Protein AF-A0A3C2B6Z2-F1 (afdb_monomer)

Nearest PDB structures (foldseek):
  6de6-assembly1_B  TM=9.144E-01  e=6.347E-04  Rhizobium sp. 4-9
  6de6-assembly1_A  TM=8.940E-01  e=1.241E-03  Rhizobium sp. 4-9
  6cmz-assembly1_B  TM=8.700E-01  e=1.188E-01  Burkholderia cenocepacia J2315
  3itj-assembly1_D-2  TM=7.560E-01  e=1.624E+00  Saccharomyces cerevisiae W303
  8rpp-assembly1_A  TM=5.536E-01  e=1.328E+00  Homo sapiens

Radius of gyration: 18.92 Å; Cα contacts (8 Å, |Δi|>4): 122; chains: 1; bounding box: 49×27×46 Å

Foldseek 3Di:
DAEELAPDPPPVCVVVVCRVVVVVVCVVVVNDYHYNWDFPDADPQQWTWTANVVVRDIDIDRDPDDDDPDQDAADCPVVVVCVVVVHPDDDDERNVPDDDDD

Sequence (102 aa):
EIVTPGMVVGQDLGITLDMENWWMRAHSKGIVQSTDLVPMGLTADGTLTLLHHPTGVNHTRQPDWVVLAVPPNPVEWLYRDLLAAGVNVTRVGDCVAPRRAH

Secondary structure (DSSP, 8-state):
-EE-SSSSTTGGGGGGT-HHHHHHHHHTTT--EE-SEEEEEE-TTS-EEEEETTTTEEEEE--S------PPPP--HHHHHHHHTT------GGGTS-----

Solvent-accessible surface area (backbone atoms only — not comparable to full-atom values): 6428 Å² total; per-residue (Å²): 114,50,73,26,62,39,90,50,84,60,66,76,31,54,84,73,72,40,39,68,62,48,47,53,59,37,47,78,69,69,51,46,76,44,51,34,26,37,82,74,48,70,47,97,89,40,45,33,36,27,33,31,69,93,78,70,47,75,46,79,44,75,58,98,72,87,83,86,91,64,89,72,78,55,71,45,66,68,61,54,53,39,50,74,71,69,46,95,76,86,84,66,61,43,48,67,60,60,68,82,92,126

pLDDT: mean 95.15, std 5.55, range [60.5, 98.69]

Mean 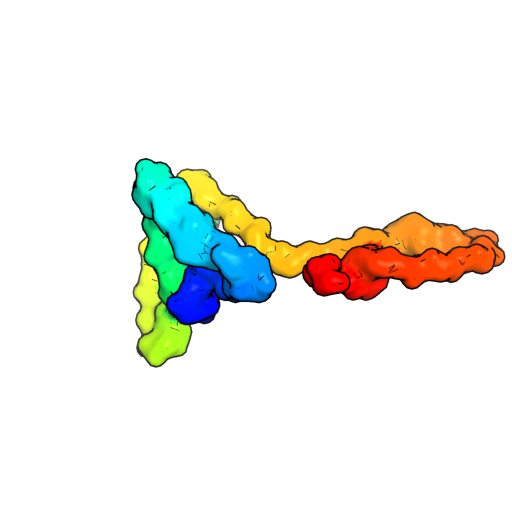predicted aligned error: 3.94 Å

Structure (mmCIF, N/CA/C/O backbone):
data_AF-A0A3C2B6Z2-F1
#
_entry.id   AF-A0A3C2B6Z2-F1
#
loop_
_atom_site.group_PDB
_atom_site.id
_atom_site.type_symbol
_atom_site.label_atom_id
_atom_site.label_alt_id
_atom_site.label_comp_id
_atom_site.label_asym_id
_atom_site.label_entity_id
_atom_site.label_seq_id
_atom_site.pdbx_PDB_ins_code
_atom_site.Cartn_x
_atom_site.Cartn_y
_atom_site.Cartn_z
_atom_site.occupancy
_atom_site.B_iso_or_equiv
_atom_site.auth_seq_id
_atom_site.auth_comp_id
_atom_site.auth_asym_id
_atom_site.auth_atom_id
_atom_site.pdbx_PDB_model_num
ATOM 1 N N . GLU A 1 1 ? -12.285 -3.719 5.879 1.00 96.56 1 GLU A N 1
ATOM 2 C CA . GLU A 1 1 ? -11.817 -2.343 6.149 1.00 96.56 1 GLU A CA 1
ATOM 3 C C . GLU A 1 1 ? -10.713 -2.022 5.153 1.00 96.56 1 GLU A C 1
ATOM 5 O O . GLU A 1 1 ? -9.945 -2.923 4.829 1.00 96.56 1 GLU A O 1
ATOM 10 N N . ILE A 1 2 ? -10.655 -0.797 4.638 1.00 97.38 2 ILE A N 1
ATOM 11 C CA . ILE A 1 2 ? -9.494 -0.284 3.907 1.00 97.38 2 ILE A CA 1
ATOM 12 C C . ILE A 1 2 ? -8.839 0.765 4.795 1.00 97.38 2 ILE A C 1
ATOM 14 O O . ILE A 1 2 ? -9.480 1.747 5.167 1.00 97.38 2 ILE A O 1
ATOM 18 N N . VAL A 1 3 ? -7.577 0.523 5.133 1.00 97.81 3 VAL A N 1
ATOM 19 C CA . VAL A 1 3 ? -6.763 1.398 5.976 1.00 97.81 3 VAL A CA 1
ATOM 20 C C . VAL A 1 3 ? -5.755 2.120 5.094 1.00 97.81 3 VAL A C 1
ATOM 22 O O . VAL A 1 3 ? -5.122 1.494 4.244 1.00 97.81 3 VAL A O 1
ATOM 25 N N . THR A 1 4 ? -5.606 3.426 5.284 1.00 97.12 4 THR A N 1
ATOM 26 C CA . THR A 1 4 ? -4.647 4.242 4.536 1.00 97.12 4 THR A CA 1
ATOM 27 C C . THR A 1 4 ? -4.018 5.301 5.438 1.00 97.12 4 THR A C 1
ATOM 29 O O . THR A 1 4 ? -4.719 5.858 6.284 1.00 97.12 4 THR A O 1
ATOM 32 N N . PRO A 1 5 ? -2.731 5.635 5.238 1.00 96.62 5 PRO A N 1
ATOM 33 C CA . PRO A 1 5 ? -2.125 6.810 5.855 1.00 96.62 5 PRO A CA 1
ATOM 34 C C . PRO A 1 5 ? -2.546 8.120 5.170 1.00 96.62 5 PRO A C 1
ATOM 36 O O . PRO A 1 5 ? -2.186 9.193 5.625 1.00 96.62 5 PRO A O 1
ATOM 39 N N . GLY A 1 6 ? -3.245 8.057 4.035 1.00 95.06 6 GLY A N 1
ATOM 40 C CA . GLY A 1 6 ? -3.807 9.244 3.398 1.00 95.06 6 GLY A CA 1
ATOM 41 C C . GLY A 1 6 ? -5.027 9.771 4.152 1.00 95.06 6 GLY A C 1
ATOM 42 O O . GLY A 1 6 ? -5.719 9.016 4.832 1.00 95.06 6 GLY A O 1
ATOM 43 N N . MET A 1 7 ? -5.345 11.046 3.930 1.00 94.38 7 MET A N 1
ATOM 44 C CA . MET A 1 7 ? -6.566 11.682 4.449 1.00 94.38 7 MET A CA 1
ATOM 45 C C . MET A 1 7 ? -7.852 11.108 3.840 1.00 94.38 7 MET A C 1
ATOM 47 O O . MET A 1 7 ? -8.945 11.346 4.341 1.00 94.38 7 MET A O 1
ATOM 51 N N . VAL A 1 8 ? -7.735 10.394 2.717 1.00 94.31 8 VAL A N 1
ATOM 52 C CA . VAL A 1 8 ? -8.847 9.755 2.015 1.00 94.31 8 VAL A CA 1
ATOM 53 C C . VAL A 1 8 ? -8.413 8.408 1.435 1.00 94.31 8 VAL A C 1
ATOM 55 O O . VAL A 1 8 ? -7.252 8.218 1.058 1.00 94.31 8 VAL A O 1
ATOM 58 N N . VAL A 1 9 ? -9.345 7.459 1.320 1.00 95.19 9 VAL A N 1
ATOM 59 C CA . VAL A 1 9 ? -9.097 6.194 0.612 1.00 95.19 9 VAL A CA 1
ATOM 60 C C . VAL A 1 9 ? -9.264 6.405 -0.887 1.00 95.19 9 VAL A C 1
ATOM 62 O O . VAL A 1 9 ? -10.289 6.910 -1.337 1.00 95.19 9 VAL A O 1
ATOM 65 N N . GLY A 1 10 ? -8.282 5.956 -1.671 1.00 91.50 10 GLY A N 1
ATOM 66 C CA . GLY A 1 10 ? -8.364 6.015 -3.129 1.00 91.50 10 GLY A CA 1
ATOM 67 C C . GLY A 1 10 ? -8.163 7.420 -3.700 1.00 91.50 10 GLY A C 1
ATOM 68 O O . GLY A 1 10 ? -8.742 7.719 -4.737 1.00 91.50 10 GLY A O 1
ATOM 69 N N . GLN A 1 11 ? -7.329 8.259 -3.066 1.00 89.25 11 GLN A N 1
ATOM 70 C CA . GLN A 1 11 ? -6.968 9.612 -3.540 1.00 89.25 11 GLN A CA 1
ATOM 71 C C . GLN A 1 11 ? -6.602 9.648 -5.037 1.00 89.25 11 GLN A C 1
ATOM 73 O O . GLN A 1 11 ? -6.858 10.617 -5.747 1.00 89.25 11 GLN A O 1
ATOM 78 N N . ASP A 1 12 ? -6.043 8.551 -5.533 1.00 87.94 12 ASP A N 1
ATOM 79 C CA . ASP A 1 12 ? -5.609 8.386 -6.915 1.00 87.94 12 ASP A CA 1
ATOM 80 C C . ASP A 1 12 ? -6.750 8.254 -7.919 1.00 87.94 12 ASP A C 1
ATOM 82 O O . ASP A 1 12 ? -6.537 8.441 -9.109 1.00 87.94 12 ASP A O 1
ATOM 86 N N . LEU A 1 13 ? -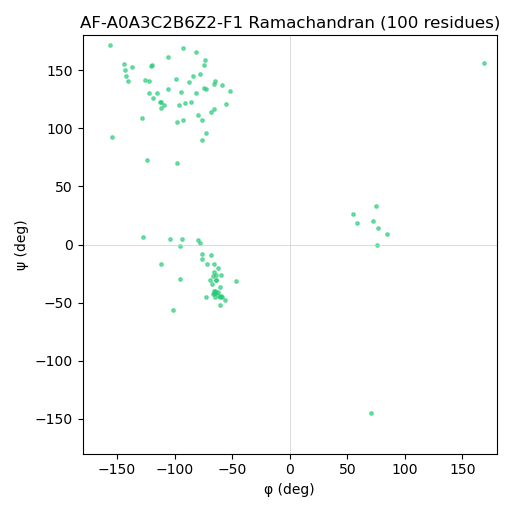7.965 7.965 -7.463 1.00 90.00 13 LEU A N 1
ATOM 87 C CA . LEU A 1 13 ? -9.160 7.963 -8.304 1.00 90.00 13 LEU A CA 1
ATOM 88 C C . LEU A 1 13 ? -9.655 9.384 -8.601 1.00 90.00 13 LEU A C 1
ATOM 90 O O . LEU A 1 13 ? -10.478 9.566 -9.503 1.00 90.00 13 LEU A O 1
ATOM 94 N N . GLY A 1 14 ? -9.130 10.390 -7.890 1.00 87.38 14 GLY A N 1
ATOM 95 C CA . GLY A 1 14 ? -9.446 11.798 -8.117 1.00 87.38 14 GLY A CA 1
ATOM 96 C C . GLY A 1 14 ? -9.078 12.267 -9.526 1.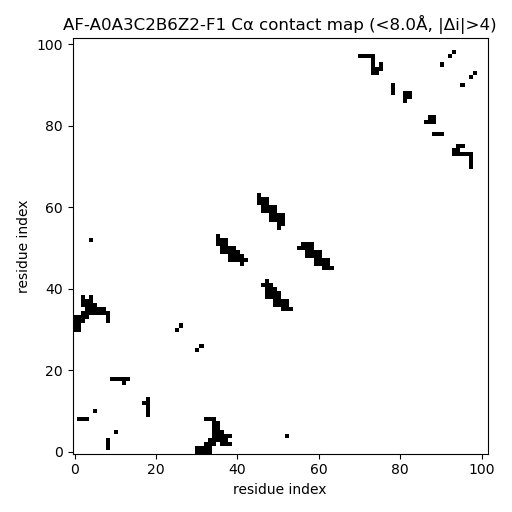00 87.38 14 GLY A C 1
ATOM 97 O O . GLY A 1 14 ? -9.845 13.003 -10.137 1.00 87.38 14 GLY A O 1
ATOM 98 N N . ILE A 1 15 ? -7.970 11.776 -10.101 1.00 89.06 15 ILE A N 1
ATOM 99 C CA . ILE A 1 15 ? -7.575 12.132 -11.480 1.00 89.06 15 ILE A CA 1
ATOM 100 C C . ILE A 1 15 ? -8.546 11.594 -12.540 1.00 89.06 15 ILE A C 1
ATOM 102 O O . ILE A 1 15 ? -8.670 12.176 -13.611 1.00 89.06 15 ILE A O 1
ATOM 106 N N . THR A 1 16 ? -9.242 10.497 -12.238 1.00 89.19 16 THR A N 1
ATOM 107 C CA . THR A 1 16 ? -10.241 9.878 -13.119 1.00 89.19 16 THR A CA 1
ATOM 108 C C . THR A 1 16 ? -11.672 10.318 -12.812 1.00 89.19 16 THR A C 1
ATOM 110 O O . THR A 1 16 ? -12.590 9.862 -13.485 1.00 89.19 16 THR A O 1
ATOM 113 N N . LEU A 1 17 ? -11.878 11.173 -11.800 1.00 89.62 17 LEU A N 1
ATOM 114 C CA . LEU A 1 17 ? -13.200 11.590 -11.306 1.00 89.62 17 LEU A CA 1
ATOM 115 C C . LEU A 1 17 ? -14.123 10.413 -10.904 1.00 89.62 17 LEU A C 1
ATOM 117 O O . LEU A 1 17 ? -15.345 10.535 -10.941 1.00 89.62 17 LEU A O 1
ATOM 121 N N . ASP A 1 18 ? -13.557 9.259 -10.525 1.00 92.94 18 ASP A N 1
ATOM 122 C CA . ASP A 1 18 ? -14.323 8.075 -10.081 1.00 92.94 18 ASP A CA 1
ATOM 123 C C . ASP A 1 18 ? -14.276 7.893 -8.556 1.00 92.94 18 ASP A C 1
ATOM 125 O O . ASP A 1 18 ? -14.803 6.913 -8.041 1.00 92.94 18 ASP A O 1
ATOM 129 N N . MET A 1 19 ? -13.664 8.813 -7.802 1.00 93.94 19 MET A N 1
ATOM 130 C CA . MET A 1 19 ? -13.468 8.649 -6.357 1.00 93.94 19 MET A CA 1
ATOM 131 C C . MET A 1 19 ? -14.800 8.522 -5.602 1.00 93.94 19 MET A C 1
ATOM 133 O O . MET A 1 19 ? -15.013 7.546 -4.884 1.00 93.94 19 MET A O 1
ATOM 137 N N . GLU A 1 20 ? -15.732 9.450 -5.815 1.00 94.31 20 GLU A N 1
ATOM 138 C CA . GLU A 1 20 ? -17.045 9.458 -5.166 1.00 94.31 20 GLU A CA 1
ATOM 139 C C . GLU A 1 20 ? -17.892 8.261 -5.611 1.00 94.31 20 GLU A C 1
ATOM 141 O O . GLU A 1 20 ? -18.533 7.594 -4.796 1.00 94.31 20 GLU A O 1
ATOM 146 N N . ASN A 1 21 ? -17.851 7.939 -6.905 1.00 95.81 21 ASN A N 1
ATOM 147 C CA . ASN A 1 21 ? -18.535 6.776 -7.463 1.00 95.81 21 ASN A CA 1
ATOM 148 C C . ASN A 1 21 ? -17.995 5.469 -6.869 1.00 95.81 21 ASN A C 1
ATOM 150 O O . ASN A 1 21 ? -18.768 4.567 -6.533 1.00 95.81 21 ASN A O 1
ATOM 154 N N . TRP A 1 22 ? -16.681 5.365 -6.687 1.00 95.50 22 TRP A N 1
ATOM 155 C CA . TRP A 1 22 ? -16.054 4.235 -6.021 1.00 95.50 22 TRP A CA 1
ATOM 156 C C . TRP A 1 22 ? -16.437 4.172 -4.538 1.00 95.50 22 TRP A C 1
ATOM 158 O O . TRP A 1 22 ? -16.810 3.092 -4.075 1.00 95.50 22 TRP A O 1
ATOM 168 N N . TRP A 1 23 ? -16.462 5.297 -3.810 1.00 96.19 23 TRP A N 1
ATOM 169 C CA . TRP A 1 23 ? -16.928 5.336 -2.416 1.00 96.19 23 TRP A CA 1
ATOM 170 C C . TRP A 1 23 ? -18.370 4.881 -2.266 1.00 96.19 23 TRP A C 1
ATOM 172 O O . TRP A 1 23 ? -18.642 4.069 -1.385 1.00 96.19 23 TRP A O 1
ATOM 182 N N . MET A 1 24 ? -19.279 5.321 -3.138 1.00 96.81 24 MET A N 1
ATOM 183 C CA . MET A 1 24 ? -20.669 4.857 -3.116 1.00 96.81 24 MET A CA 1
ATOM 184 C C . MET A 1 24 ? -20.754 3.336 -3.290 1.00 96.81 24 MET A C 1
ATOM 186 O O . MET A 1 24 ? -21.459 2.664 -2.536 1.00 96.81 24 MET A O 1
ATOM 190 N N . ARG A 1 25 ? -19.997 2.773 -4.244 1.00 97.50 25 ARG A N 1
ATOM 191 C CA . ARG A 1 25 ? -19.942 1.318 -4.478 1.00 97.50 25 ARG A CA 1
ATOM 192 C C . ARG A 1 25 ? -19.281 0.552 -3.328 1.00 97.50 25 ARG A C 1
ATOM 194 O O . ARG A 1 25 ? -19.656 -0.588 -3.069 1.00 97.50 25 ARG A O 1
ATOM 201 N N . ALA A 1 26 ? -18.283 1.130 -2.665 1.00 97.19 26 ALA A N 1
ATOM 202 C CA . ALA A 1 26 ? -17.611 0.516 -1.523 1.00 97.19 26 ALA A CA 1
ATOM 203 C C . ALA A 1 26 ? -18.510 0.538 -0.277 1.00 97.19 26 ALA A C 1
ATOM 205 O O . ALA A 1 26 ? -18.672 -0.480 0.398 1.00 97.19 26 ALA A O 1
ATOM 206 N N . HIS A 1 27 ? -19.152 1.676 -0.015 1.00 96.88 27 HIS A N 1
ATOM 207 C CA . HIS A 1 27 ? -20.065 1.860 1.104 1.00 96.88 27 HIS A CA 1
ATOM 208 C C . HIS A 1 27 ? -21.312 0.981 0.980 1.00 96.88 27 HIS A C 1
ATOM 210 O O . HIS A 1 27 ? -21.695 0.340 1.954 1.00 96.88 27 HIS A O 1
ATOM 216 N N . SER A 1 28 ? -21.899 0.857 -0.217 1.00 98.19 28 SER A N 1
ATOM 217 C CA . SER A 1 28 ? -23.044 -0.041 -0.442 1.00 98.19 28 SER A CA 1
ATOM 218 C C . SER A 1 28 ? -22.718 -1.519 -0.200 1.00 98.19 28 SER A C 1
ATOM 220 O O . SER A 1 28 ? -23.619 -2.315 0.055 1.00 98.19 28 SER A O 1
ATOM 222 N N . LYS A 1 29 ? -21.430 -1.885 -0.226 1.00 98.06 29 LYS A N 1
ATOM 223 C CA . LYS A 1 29 ? -20.913 -3.212 0.143 1.00 98.06 29 LYS A C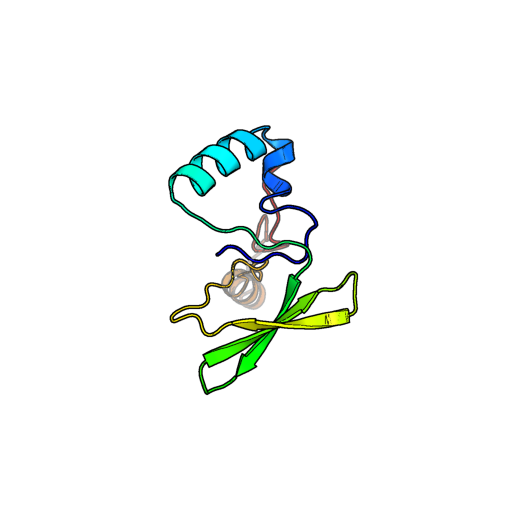A 1
ATOM 224 C C . LYS A 1 29 ? -20.472 -3.314 1.610 1.00 98.06 29 LYS A C 1
ATOM 226 O O . LYS A 1 29 ? -19.914 -4.335 1.997 1.00 98.06 29 LYS A O 1
ATOM 231 N N . GLY A 1 30 ? -20.676 -2.273 2.419 1.00 97.75 30 GLY A N 1
ATOM 232 C CA . GLY A 1 30 ? -20.284 -2.241 3.831 1.00 97.75 30 GLY A CA 1
ATOM 233 C C . GLY A 1 30 ? -18.774 -2.128 4.069 1.00 97.75 30 GLY A C 1
ATOM 234 O O . GLY A 1 30 ? -18.293 -2.473 5.148 1.00 97.75 30 GLY A O 1
ATOM 235 N N . ILE A 1 31 ? -17.994 -1.670 3.082 1.00 97.81 31 ILE A N 1
ATOM 236 C CA . ILE A 1 31 ? -16.542 -1.529 3.234 1.00 97.8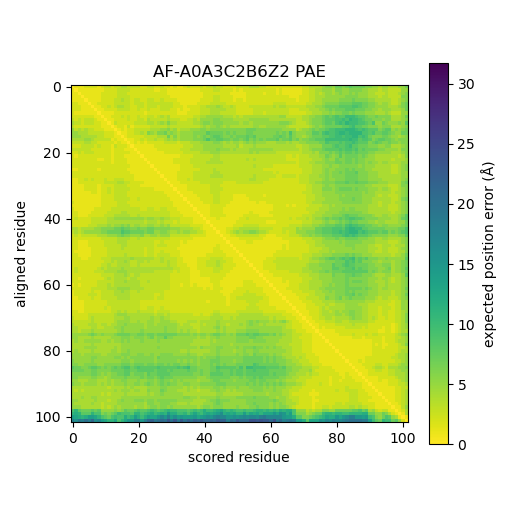1 31 ILE A CA 1
ATOM 237 C C . ILE A 1 31 ? -16.239 -0.289 4.082 1.00 97.81 31 ILE A C 1
ATOM 239 O O . ILE A 1 31 ? -16.354 0.844 3.618 1.00 97.81 31 ILE A O 1
ATOM 243 N N . VAL A 1 32 ? -15.814 -0.522 5.325 1.00 97.50 32 VAL A N 1
ATOM 244 C CA . VAL A 1 32 ? -15.315 0.522 6.233 1.00 97.50 32 VAL A CA 1
ATOM 245 C C . VAL A 1 32 ? -14.010 1.110 5.697 1.00 97.50 32 VAL A C 1
ATOM 247 O O . VAL A 1 32 ? -13.138 0.366 5.242 1.00 97.50 32 VAL A O 1
ATOM 250 N N . GLN A 1 33 ? -13.876 2.430 5.784 1.00 97.00 33 GLN A N 1
ATOM 251 C CA . GLN A 1 33 ? -12.676 3.179 5.426 1.00 97.00 33 GLN A CA 1
ATOM 252 C C . GLN A 1 33 ? -12.104 3.832 6.684 1.00 97.00 33 GLN A C 1
ATOM 254 O O . GLN A 1 33 ? -12.844 4.496 7.407 1.00 97.00 33 GLN A O 1
ATOM 259 N N . SER A 1 34 ? -10.807 3.657 6.916 1.00 97.56 34 SER A N 1
ATOM 260 C CA . SER A 1 34 ? -10.097 4.252 8.048 1.00 97.56 34 SER A CA 1
ATOM 261 C C . SER A 1 34 ? -8.863 4.984 7.530 1.00 97.56 34 SER A C 1
ATOM 263 O O . SER A 1 34 ? -7.916 4.365 7.038 1.00 97.56 34 SER A O 1
ATOM 265 N N . THR A 1 35 ? -8.919 6.308 7.581 1.00 97.50 35 THR A N 1
ATOM 266 C CA . THR A 1 35 ? -7.887 7.215 7.072 1.00 97.50 35 THR A CA 1
ATOM 267 C C . THR A 1 35 ? -6.901 7.580 8.167 1.00 97.50 35 THR A C 1
ATOM 269 O O . THR A 1 35 ? -7.113 7.267 9.339 1.00 97.50 35 THR A O 1
ATOM 272 N N . ASP A 1 36 ? -5.805 8.218 7.769 1.00 98.06 36 ASP A N 1
ATOM 273 C CA . ASP A 1 36 ? -4.788 8.757 8.669 1.00 98.06 36 ASP A CA 1
ATOM 274 C C . ASP A 1 36 ? -4.126 7.711 9.597 1.00 98.06 36 ASP A C 1
ATOM 276 O O . ASP A 1 36 ? -3.508 8.035 10.618 1.00 98.06 36 ASP A O 1
ATOM 280 N N . LEU A 1 37 ? -4.239 6.428 9.239 1.00 98.44 37 LEU A N 1
ATOM 281 C CA . LEU A 1 37 ? -3.719 5.291 9.991 1.00 98.44 37 LEU A CA 1
ATOM 282 C C . LEU A 1 37 ? -2.572 4.635 9.221 1.00 98.44 37 LEU A C 1
ATOM 284 O O . LEU A 1 37 ? -2.755 4.079 8.137 1.00 98.44 37 LEU A O 1
ATOM 288 N N . VAL A 1 38 ? -1.382 4.652 9.815 1.00 97.88 38 VAL A N 1
ATOM 289 C CA . VAL A 1 38 ? -0.185 3.990 9.285 1.00 97.88 38 VAL A CA 1
ATOM 290 C C . VAL A 1 38 ? -0.110 2.569 9.851 1.00 97.88 38 VAL A C 1
ATOM 292 O O . VAL A 1 38 ? -0.041 2.420 11.073 1.00 97.88 38 VAL A O 1
ATOM 295 N N . PRO A 1 39 ? -0.088 1.512 9.022 1.00 97.12 39 PRO A N 1
ATOM 296 C CA . PRO A 1 39 ? 0.194 0.164 9.502 1.00 97.12 39 PRO A CA 1
ATOM 297 C C . PRO A 1 39 ? 1.634 0.060 10.012 1.00 97.12 39 PRO A C 1
ATOM 299 O O . PRO A 1 39 ? 2.577 0.226 9.243 1.00 97.12 39 PRO A O 1
ATOM 302 N N . MET A 1 40 ? 1.801 -0.213 11.307 1.00 97.62 40 MET A N 1
ATOM 303 C CA . MET A 1 40 ? 3.116 -0.262 11.960 1.00 97.62 40 MET A CA 1
ATOM 304 C C . MET A 1 40 ? 3.689 -1.677 12.031 1.00 97.62 40 MET A C 1
ATOM 306 O O . MET A 1 40 ? 4.904 -1.855 12.024 1.00 97.62 40 MET A O 1
ATOM 310 N N . GLY A 1 41 ? 2.826 -2.690 12.101 1.00 96.81 41 GLY A N 1
ATOM 311 C CA . GLY A 1 41 ? 3.252 -4.084 12.138 1.00 96.81 41 GLY A CA 1
ATOM 312 C C . GLY A 1 41 ? 2.124 -5.039 12.500 1.00 96.81 41 GLY A C 1
ATOM 313 O O . GLY A 1 41 ? 1.146 -4.647 13.135 1.00 96.81 41 GLY A O 1
ATOM 314 N N . LEU A 1 42 ? 2.288 -6.294 12.088 1.00 97.62 42 LEU A N 1
ATOM 315 C CA . LEU A 1 42 ? 1.427 -7.419 12.433 1.00 97.62 42 LEU A CA 1
ATOM 316 C C . LEU A 1 42 ? 2.235 -8.379 13.306 1.00 97.62 42 LEU A C 1
ATOM 318 O O . LEU A 1 42 ? 3.310 -8.829 12.906 1.00 97.62 42 LEU A O 1
ATOM 322 N N . THR A 1 43 ? 1.741 -8.663 14.502 1.00 97.06 43 THR A N 1
ATOM 323 C CA . THR A 1 43 ? 2.368 -9.616 15.418 1.00 97.06 43 THR A CA 1
ATOM 324 C C . THR A 1 43 ? 1.990 -11.058 15.062 1.00 97.06 43 THR A C 1
ATOM 326 O O . THR A 1 43 ? 1.058 -11.306 14.296 1.00 97.06 43 THR A O 1
ATOM 329 N N . ALA A 1 44 ? 2.709 -12.035 15.624 1.00 95.25 44 ALA A N 1
ATOM 330 C CA . ALA A 1 44 ? 2.479 -13.456 15.345 1.00 95.25 44 ALA A CA 1
ATOM 331 C C . ALA A 1 44 ? 1.097 -13.963 15.810 1.00 95.25 44 ALA A C 1
ATOM 333 O O . ALA A 1 44 ? 0.569 -14.906 15.231 1.00 95.25 44 ALA A O 1
ATOM 334 N N . ASP A 1 45 ? 0.505 -13.330 16.824 1.00 95.00 45 ASP A N 1
ATOM 335 C CA . ASP A 1 45 ? -0.863 -13.573 17.304 1.00 95.00 45 ASP A CA 1
ATOM 336 C C . ASP A 1 45 ? -1.943 -12.886 16.445 1.00 95.00 45 ASP A C 1
ATOM 338 O O . ASP A 1 45 ? -3.122 -12.953 16.776 1.00 95.00 45 ASP A O 1
ATOM 342 N N . GLY A 1 46 ? -1.562 -12.230 15.343 1.00 96.19 46 GLY A N 1
ATOM 343 C CA . GLY A 1 46 ? -2.496 -11.585 14.418 1.00 96.19 46 GLY A CA 1
ATOM 344 C C . GLY A 1 46 ? -2.921 -10.172 14.826 1.00 96.19 46 GLY A C 1
ATOM 345 O O . GLY A 1 46 ? -3.809 -9.594 14.199 1.00 96.19 46 GLY A O 1
ATOM 346 N N . THR A 1 47 ? -2.288 -9.578 15.841 1.00 98.25 47 THR A N 1
ATOM 347 C CA . THR A 1 47 ? -2.581 -8.203 16.252 1.00 98.25 47 THR A CA 1
ATOM 348 C C . THR A 1 47 ? -1.881 -7.208 15.320 1.00 98.25 47 THR A C 1
ATOM 350 O O . THR A 1 47 ? -0.658 -7.064 15.305 1.00 98.25 47 THR A O 1
ATOM 353 N N . LEU A 1 48 ? -2.673 -6.489 14.525 1.00 98.44 48 LEU A N 1
ATOM 354 C CA . LEU A 1 48 ? -2.220 -5.392 13.674 1.00 98.44 48 LEU A CA 1
ATOM 355 C C . LEU A 1 48 ? -2.199 -4.093 14.484 1.00 98.44 48 LEU A C 1
ATOM 357 O O . LEU A 1 48 ? -3.238 -3.665 14.987 1.00 98.44 48 LEU A O 1
ATOM 361 N N . THR A 1 49 ? -1.040 -3.443 14.566 1.00 98.50 49 THR A N 1
ATOM 362 C CA . THR A 1 49 ? -0.897 -2.104 15.154 1.00 98.50 49 THR A CA 1
ATOM 363 C C . THR A 1 49 ? -0.968 -1.035 14.070 1.00 98.50 49 THR A C 1
ATOM 365 O O . THR A 1 4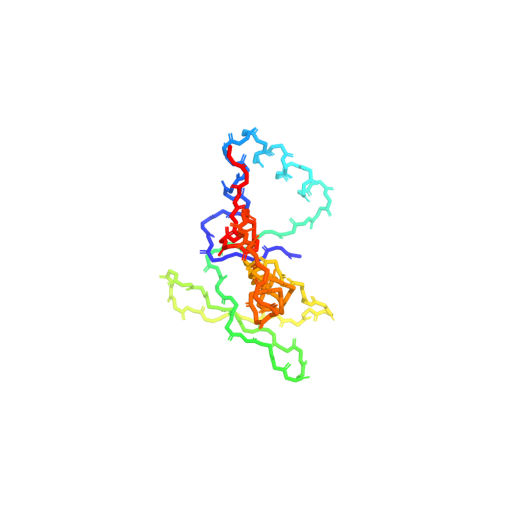9 ? -0.267 -1.113 13.060 1.00 98.50 49 THR A O 1
ATOM 368 N N . LEU A 1 50 ? -1.795 -0.021 14.303 1.00 98.62 50 LEU A N 1
ATOM 369 C CA . LEU A 1 50 ? -1.997 1.131 13.434 1.00 98.62 50 LEU A CA 1
ATOM 370 C C . LEU A 1 50 ? -1.682 2.413 14.210 1.00 98.62 50 LEU A C 1
ATOM 372 O O . LEU A 1 50 ? -2.211 2.607 15.301 1.00 98.62 50 LEU A O 1
ATOM 376 N N . LEU A 1 51 ? -0.873 3.303 13.647 1.00 98.69 51 LEU A N 1
ATOM 377 C CA . LEU A 1 51 ? -0.590 4.618 14.219 1.00 98.69 51 LEU A CA 1
ATOM 378 C C . LEU A 1 51 ? -1.495 5.668 13.576 1.00 98.69 51 LEU A C 1
ATOM 380 O O . LEU A 1 51 ? -1.401 5.895 12.372 1.00 98.69 51 LEU A O 1
ATOM 384 N N . HIS A 1 52 ? -2.312 6.357 14.370 1.00 98.38 52 HIS A N 1
ATOM 385 C CA . HIS A 1 52 ? -3.023 7.553 13.926 1.00 98.38 52 HIS A CA 1
ATOM 386 C C . HIS A 1 52 ? -2.051 8.732 13.881 1.00 98.38 52 HIS A C 1
ATOM 388 O O . HIS A 1 52 ? -1.855 9.435 14.878 1.00 98.38 52 HIS A O 1
ATOM 394 N N . HIS A 1 53 ? -1.409 8.927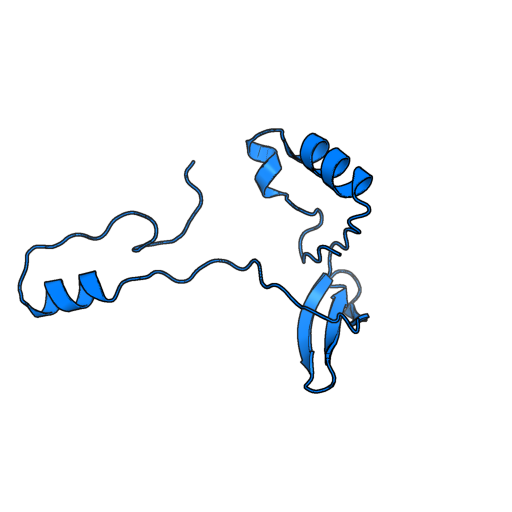 12.727 1.00 96.81 53 HIS A N 1
ATOM 395 C CA . HIS A 1 53 ? -0.279 9.847 12.575 1.00 96.81 53 HIS A CA 1
ATOM 396 C C . HIS A 1 53 ? -0.578 11.319 12.912 1.00 96.81 53 HIS A C 1
ATOM 398 O O . HIS A 1 53 ? 0.358 11.996 13.336 1.00 96.81 53 HIS A O 1
ATOM 404 N N . PRO A 1 54 ? -1.821 11.845 12.816 1.00 97.56 54 PRO A N 1
ATOM 405 C CA . PRO A 1 54 ? -2.103 13.204 13.274 1.00 97.56 54 PRO A CA 1
ATOM 406 C C . PRO A 1 54 ? -2.022 13.357 14.798 1.00 97.56 54 PRO A C 1
ATOM 408 O O . PRO A 1 54 ? -1.699 14.432 15.290 1.00 97.56 54 PRO A O 1
ATOM 411 N N . THR A 1 55 ? -2.327 12.296 15.555 1.00 97.88 55 THR A N 1
ATOM 412 C CA . THR A 1 55 ? -2.427 12.355 17.032 1.00 97.88 55 THR A CA 1
ATOM 413 C C . THR A 1 55 ? -1.336 11.581 17.765 1.00 97.88 55 THR A C 1
ATOM 415 O O . THR A 1 55 ? -1.167 11.757 18.966 1.00 97.88 55 THR A O 1
ATOM 418 N N . GLY A 1 56 ? -0.630 10.683 17.076 1.00 97.94 56 GLY A N 1
ATOM 419 C CA . GLY A 1 56 ? 0.325 9.756 17.683 1.00 97.94 56 GLY A CA 1
ATOM 420 C C . GLY A 1 56 ? -0.309 8.569 18.422 1.00 97.94 56 GLY A C 1
ATOM 421 O O . GLY A 1 56 ? 0.417 7.740 18.965 1.00 97.94 56 GLY A O 1
ATOM 422 N N . VAL A 1 57 ? -1.642 8.463 18.463 1.00 98.50 57 VAL A N 1
ATOM 423 C CA . VAL A 1 57 ? -2.345 7.379 19.164 1.00 98.50 57 VAL A CA 1
ATOM 424 C C . VAL A 1 57 ? -2.247 6.076 18.375 1.00 98.50 57 VAL A C 1
ATOM 426 O O . VAL A 1 57 ? -2.479 6.049 17.168 1.00 98.50 57 VAL A O 1
ATOM 429 N N . ASN A 1 58 ? -1.948 4.978 19.070 1.00 98.31 58 ASN A N 1
ATOM 430 C CA . ASN A 1 58 ? -1.994 3.642 18.489 1.00 98.31 58 ASN A CA 1
ATOM 431 C C . ASN A 1 58 ? -3.392 3.031 18.615 1.00 98.31 58 ASN A C 1
ATOM 433 O O . ASN A 1 58 ? -4.037 3.104 19.660 1.00 98.31 58 ASN A O 1
ATOM 437 N N . HIS A 1 59 ? -3.810 2.352 17.557 1.00 98.25 59 HIS A N 1
ATOM 438 C CA . HIS A 1 59 ? -4.994 1.512 17.494 1.00 98.25 59 HIS A CA 1
ATOM 439 C C . HIS A 1 59 ? -4.585 0.084 17.149 1.00 98.25 59 HIS A C 1
ATOM 441 O O . HIS A 1 59 ? -3.575 -0.143 16.484 1.00 98.25 59 HIS A O 1
ATOM 447 N N . THR A 1 60 ? -5.401 -0.884 17.553 1.00 98.12 60 THR A N 1
ATOM 448 C CA . THR A 1 60 ? -5.194 -2.289 17.204 1.00 98.12 60 THR A CA 1
ATOM 449 C C . THR A 1 60 ? -6.377 -2.856 16.425 1.00 98.12 60 THR A C 1
ATOM 451 O O . THR A 1 60 ? -7.509 -2.364 16.512 1.00 98.12 60 THR A O 1
ATOM 454 N N . ARG A 1 61 ? -6.099 -3.881 15.618 1.00 97.81 61 ARG A N 1
ATOM 455 C CA . ARG A 1 61 ? -7.078 -4.738 14.935 1.00 97.81 61 ARG A CA 1
ATOM 456 C C . ARG A 1 61 ? -6.623 -6.191 15.042 1.00 97.81 61 ARG A C 1
ATOM 458 O O . ARG A 1 61 ? -5.425 -6.444 15.099 1.00 97.81 61 ARG A O 1
ATOM 465 N N . GLN A 1 62 ? -7.565 -7.127 15.000 1.00 97.69 62 GLN A N 1
ATOM 466 C CA . GLN A 1 62 ? -7.291 -8.559 14.835 1.00 97.69 62 GLN A CA 1
ATOM 467 C C . GLN A 1 62 ? -8.054 -9.079 13.612 1.00 97.69 62 GLN A C 1
ATOM 469 O O . GLN A 1 62 ? -9.112 -9.688 13.760 1.00 97.69 62 GLN A O 1
ATOM 474 N N . PRO A 1 63 ? -7.610 -8.731 12.393 1.00 96.88 63 PRO A N 1
ATOM 475 C CA . PRO A 1 63 ? -8.254 -9.214 11.182 1.00 96.88 63 PRO A CA 1
ATOM 476 C C . PRO A 1 63 ? -7.843 -10.665 10.895 1.00 96.88 63 PRO A C 1
ATOM 478 O O . PRO A 1 63 ? -6.688 -11.031 11.099 1.00 96.88 63 PRO A O 1
ATOM 481 N N . ASP A 1 64 ? -8.746 -11.460 10.320 1.00 97.06 64 ASP A N 1
ATOM 482 C CA . ASP A 1 64 ? -8.407 -12.808 9.835 1.00 97.06 64 ASP A CA 1
ATOM 483 C C . ASP A 1 64 ? -7.382 -12.768 8.689 1.00 97.06 64 ASP A C 1
ATOM 485 O O . ASP A 1 64 ? -6.573 -13.678 8.521 1.00 97.06 64 ASP A O 1
ATOM 489 N N . TRP A 1 65 ? -7.418 -11.695 7.889 1.00 96.19 65 TRP A N 1
ATOM 490 C CA . TRP A 1 65 ? -6.557 -11.503 6.727 1.00 96.19 65 TRP A CA 1
ATOM 491 C C . TRP A 1 65 ? -6.097 -10.053 6.607 1.00 96.19 65 TRP A C 1
ATOM 493 O O . TRP A 1 65 ? -6.881 -9.117 6.772 1.00 96.19 65 TRP A O 1
ATOM 503 N N . VAL A 1 66 ? -4.834 -9.873 6.220 1.00 96.62 66 VAL A N 1
ATOM 504 C CA . VAL A 1 66 ? -4.265 -8.576 5.843 1.00 96.62 66 VAL A CA 1
ATOM 505 C C . VAL A 1 66 ? -3.803 -8.652 4.394 1.00 96.62 66 VAL A C 1
ATOM 507 O O . VAL A 1 66 ? -3.021 -9.526 4.029 1.00 96.62 66 VAL A O 1
ATOM 510 N N . VAL A 1 67 ? -4.275 -7.718 3.569 1.00 97.19 67 VAL A N 1
ATOM 511 C CA . VAL A 1 67 ? -3.863 -7.587 2.167 1.00 97.19 67 VAL A CA 1
ATOM 512 C C . VAL A 1 67 ? -3.060 -6.301 2.015 1.00 97.19 67 VAL A C 1
ATOM 514 O O . VAL A 1 67 ? -3.556 -5.219 2.326 1.00 97.19 67 VAL A O 1
ATOM 517 N N . LEU A 1 68 ? -1.821 -6.413 1.533 1.00 95.88 68 LEU A N 1
ATOM 518 C CA . LEU A 1 68 ? -0.939 -5.269 1.309 1.00 95.88 68 LEU A CA 1
ATOM 519 C C . LEU A 1 68 ? -1.081 -4.762 -0.129 1.00 95.88 68 LEU A C 1
ATOM 521 O O . LEU A 1 68 ? -0.589 -5.381 -1.068 1.00 95.88 68 LEU A O 1
ATOM 525 N N . ALA A 1 69 ? -1.728 -3.610 -0.287 1.00 94.06 69 ALA A N 1
ATOM 526 C CA . ALA A 1 69 ? -1.787 -2.869 -1.545 1.00 94.06 69 ALA A CA 1
ATOM 527 C C . ALA A 1 69 ? -0.727 -1.752 -1.540 1.00 94.06 69 ALA A C 1
ATOM 529 O O . ALA A 1 69 ? -1.046 -0.573 -1.404 1.00 94.06 69 ALA A O 1
ATOM 530 N N . VAL A 1 70 ? 0.548 -2.143 -1.610 1.00 91.25 70 VAL A N 1
ATOM 531 C CA . VAL A 1 70 ? 1.711 -1.237 -1.551 1.00 91.25 70 VAL A CA 1
ATOM 532 C C . VAL A 1 70 ? 2.357 -1.067 -2.931 1.00 91.25 70 VAL A C 1
ATOM 534 O O . VAL A 1 70 ? 2.124 -1.905 -3.808 1.00 91.25 70 VAL A O 1
ATOM 537 N N . PRO A 1 71 ? 3.166 -0.011 -3.156 1.00 90.38 71 PRO A N 1
ATOM 538 C CA . PRO A 1 71 ? 3.891 0.155 -4.411 1.00 90.38 71 PRO A CA 1
ATOM 539 C C . PRO A 1 71 ? 4.693 -1.107 -4.779 1.00 90.38 71 PRO A C 1
ATOM 541 O O . PRO A 1 71 ? 5.384 -1.658 -3.916 1.00 90.38 71 PRO A O 1
ATOM 544 N N . PRO A 1 72 ? 4.604 -1.589 -6.031 1.00 93.00 72 PRO A N 1
ATOM 545 C CA . PRO A 1 72 ? 5.309 -2.792 -6.448 1.00 93.00 72 PRO A CA 1
ATOM 546 C C . PRO A 1 72 ? 6.807 -2.521 -6.622 1.00 93.00 72 PRO A C 1
ATOM 548 O O . PRO A 1 72 ? 7.227 -1.406 -6.934 1.00 93.00 72 PRO A O 1
ATOM 551 N N . ASN A 1 73 ? 7.614 -3.573 -6.482 1.00 94.75 73 ASN A N 1
ATOM 552 C CA . ASN A 1 73 ? 9.028 -3.531 -6.843 1.00 94.75 73 ASN A CA 1
ATOM 553 C C . ASN A 1 73 ? 9.206 -3.803 -8.350 1.00 94.75 73 ASN A C 1
ATOM 555 O O . ASN A 1 73 ? 8.478 -4.636 -8.899 1.00 94.75 73 ASN A O 1
ATOM 559 N N . PRO A 1 74 ? 10.182 -3.164 -9.022 1.00 95.94 74 PRO A N 1
ATOM 560 C CA . PRO A 1 74 ? 10.506 -3.480 -10.409 1.00 95.94 74 PRO A CA 1
ATOM 561 C C . PRO A 1 74 ? 10.901 -4.955 -10.579 1.00 95.94 74 PRO A C 1
ATOM 563 O O . PRO A 1 74 ? 11.693 -5.494 -9.805 1.00 95.94 74 PRO A O 1
ATOM 566 N N . VAL A 1 75 ? 10.400 -5.601 -11.635 1.00 96.31 75 VAL A N 1
ATOM 567 C CA . VAL A 1 75 ? 10.819 -6.955 -12.032 1.00 96.31 75 VAL A CA 1
ATOM 568 C C . VAL A 1 75 ? 11.855 -6.841 -13.145 1.00 96.31 75 VAL A C 1
ATOM 570 O O . VAL A 1 75 ? 11.521 -6.523 -14.282 1.00 96.31 75 VAL A O 1
ATOM 573 N N . GLU A 1 76 ? 13.123 -7.084 -12.816 1.00 96.50 76 GLU A N 1
ATOM 574 C CA . GLU A 1 76 ? 14.255 -6.753 -13.698 1.00 96.50 76 GLU A CA 1
ATOM 575 C C . GLU A 1 76 ? 15.224 -7.915 -13.976 1.00 96.50 76 GLU A C 1
ATOM 577 O O . GLU A 1 76 ? 16.256 -7.705 -14.612 1.00 96.50 76 GLU A O 1
ATOM 582 N N . TRP A 1 77 ? 14.911 -9.137 -13.526 1.00 97.44 77 TRP A N 1
ATOM 583 C CA . TRP A 1 77 ? 15.812 -10.293 -13.661 1.00 97.44 77 TRP A CA 1
ATOM 584 C C . TRP A 1 77 ? 16.214 -10.544 -15.123 1.00 97.44 77 TRP A C 1
ATOM 586 O O . TRP A 1 77 ? 17.399 -10.600 -15.427 1.00 97.44 77 TRP A O 1
ATOM 596 N N . LEU A 1 78 ? 15.250 -10.546 -16.050 1.00 97.50 78 LEU A N 1
ATOM 597 C CA . LEU A 1 78 ? 15.514 -10.825 -17.465 1.00 97.50 78 LEU A CA 1
ATOM 598 C C . LEU A 1 78 ? 16.402 -9.758 -18.112 1.00 97.50 78 LEU A C 1
ATOM 600 O O . LEU A 1 78 ? 17.283 -10.074 -18.905 1.00 97.50 78 LEU A O 1
ATOM 604 N N . TYR A 1 79 ? 16.181 -8.487 -17.767 1.00 97.44 79 TYR A N 1
ATOM 605 C CA . TYR A 1 79 ? 17.023 -7.391 -18.246 1.00 97.44 79 TYR A CA 1
ATOM 606 C C . TYR A 1 79 ? 18.475 -7.586 -17.799 1.00 97.44 79 TYR A C 1
ATOM 608 O O . TYR A 1 79 ? 19.390 -7.438 -18.608 1.00 97.44 79 TYR A O 1
ATOM 616 N N . ARG A 1 80 ? 18.684 -7.950 -16.527 1.00 97.31 80 ARG A N 1
ATOM 617 C CA . ARG A 1 80 ? 20.020 -8.189 -15.969 1.00 97.31 80 ARG A CA 1
ATOM 618 C C . ARG A 1 80 ? 20.706 -9.381 -16.640 1.00 97.31 80 ARG A C 1
ATOM 620 O O . ARG A 1 80 ? 21.878 -9.266 -16.988 1.00 97.31 80 ARG A O 1
ATOM 627 N N . ASP A 1 81 ? 19.975 -10.466 -16.883 1.00 98.38 81 ASP A N 1
ATOM 628 C CA . ASP A 1 81 ? 20.506 -11.662 -17.545 1.00 98.38 81 ASP A CA 1
ATOM 629 C C . ASP A 1 81 ? 20.914 -11.378 -19.000 1.00 98.38 81 ASP A C 1
ATOM 631 O O . ASP A 1 81 ? 22.009 -11.741 -19.430 1.00 98.38 81 ASP A O 1
ATOM 635 N N . LEU A 1 82 ? 20.071 -10.668 -19.758 1.00 98.19 82 LEU A N 1
ATOM 636 C CA . LEU A 1 82 ? 20.362 -10.290 -21.145 1.00 98.19 82 LEU A CA 1
ATOM 637 C C . LEU A 1 82 ? 21.544 -9.319 -21.244 1.00 98.19 82 LEU A C 1
ATOM 639 O O . LEU A 1 82 ? 22.391 -9.468 -22.128 1.00 98.19 82 LEU A O 1
ATOM 643 N N . LEU A 1 83 ? 21.632 -8.359 -20.319 1.00 97.56 83 LEU A N 1
ATOM 644 C CA . LEU A 1 83 ? 22.763 -7.440 -20.233 1.00 97.56 83 LEU A CA 1
ATOM 645 C C . LEU A 1 83 ? 24.071 -8.199 -19.960 1.00 97.56 83 LEU A C 1
ATOM 647 O O . LEU A 1 83 ? 25.077 -7.944 -20.620 1.00 97.56 83 LEU A O 1
ATOM 651 N N . ALA A 1 84 ? 24.051 -9.160 -19.031 1.00 98.06 84 ALA A N 1
ATOM 652 C CA . ALA A 1 84 ? 25.203 -10.004 -18.716 1.00 98.06 84 ALA A CA 1
ATOM 653 C C . ALA A 1 84 ? 25.626 -10.901 -19.894 1.00 98.06 84 ALA A C 1
ATOM 655 O O . ALA A 1 84 ? 26.813 -11.172 -20.064 1.00 98.06 84 ALA A O 1
ATOM 656 N N . ALA A 1 85 ? 24.679 -11.312 -20.743 1.00 98.31 85 ALA A N 1
ATOM 657 C CA . ALA A 1 85 ? 24.940 -12.060 -21.973 1.00 98.31 85 ALA A CA 1
ATOM 658 C C . ALA A 1 85 ? 25.453 -11.190 -23.144 1.00 98.31 85 ALA A C 1
ATOM 660 O O . ALA A 1 85 ? 25.678 -11.706 -24.238 1.00 98.31 85 ALA A O 1
ATOM 661 N N . GLY A 1 86 ? 25.633 -9.878 -22.944 1.00 98.19 86 GLY A N 1
ATOM 662 C CA . GLY A 1 86 ? 26.113 -8.952 -23.975 1.00 98.19 86 GLY A CA 1
ATOM 663 C C . GLY A 1 86 ? 25.059 -8.565 -25.015 1.00 98.19 86 GLY A C 1
ATOM 664 O O . GLY A 1 86 ? 25.402 -8.016 -26.063 1.00 98.19 86 GLY A O 1
ATOM 665 N N . VAL A 1 87 ? 23.777 -8.838 -24.752 1.00 98.19 87 VAL A N 1
ATOM 666 C CA . VAL A 1 87 ? 22.679 -8.433 -25.634 1.00 98.19 87 VAL A CA 1
ATOM 667 C C . VAL A 1 87 ? 22.468 -6.926 -25.513 1.00 98.19 87 VAL A C 1
ATOM 669 O O . VAL A 1 87 ? 22.380 -6.385 -24.411 1.00 98.19 87 VAL A O 1
ATOM 672 N N . ASN A 1 88 ? 22.326 -6.237 -26.647 1.00 97.81 88 ASN A N 1
ATOM 673 C CA . ASN A 1 88 ? 21.909 -4.838 -26.645 1.00 97.81 88 ASN A CA 1
ATOM 674 C C . ASN A 1 88 ? 20.414 -4.747 -26.293 1.00 97.81 88 ASN A C 1
ATOM 676 O O . ASN A 1 88 ? 19.551 -4.934 -27.151 1.00 97.81 88 ASN A O 1
ATOM 680 N N . VAL A 1 89 ? 20.119 -4.509 -25.016 1.00 97.44 89 VAL A N 1
ATOM 681 C CA . VAL A 1 89 ? 18.768 -4.508 -24.447 1.00 97.44 89 VAL A CA 1
ATOM 682 C C . VAL A 1 89 ? 18.491 -3.194 -23.715 1.00 97.44 89 VAL A C 1
ATOM 684 O O . VAL A 1 89 ? 19.353 -2.645 -23.035 1.00 97.44 89 VAL A O 1
ATOM 687 N N . THR A 1 90 ? 17.264 -2.686 -23.836 1.00 97.38 90 THR A N 1
ATOM 688 C CA . THR A 1 90 ? 16.780 -1.504 -23.105 1.00 97.38 90 THR A CA 1
ATOM 689 C C . THR A 1 90 ? 15.549 -1.879 -22.287 1.00 97.38 90 THR A C 1
ATOM 691 O O . THR A 1 90 ? 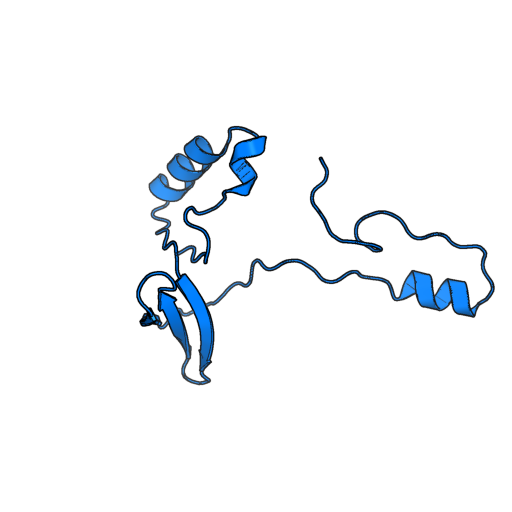14.698 -2.633 -22.755 1.00 97.38 90 THR A O 1
ATOM 694 N N . ARG A 1 91 ? 15.444 -1.342 -21.068 1.00 96.25 91 ARG A N 1
ATOM 695 C CA . ARG A 1 91 ? 14.278 -1.507 -20.188 1.00 96.25 91 ARG A CA 1
ATOM 696 C C . ARG A 1 91 ? 13.350 -0.294 -20.263 1.00 96.25 91 ARG A C 1
ATOM 698 O O . ARG A 1 91 ? 13.825 0.836 -20.342 1.00 96.25 91 ARG A O 1
ATOM 705 N N . VAL A 1 92 ? 12.038 -0.531 -20.214 1.00 95.25 92 VAL A N 1
ATOM 706 C CA . VAL A 1 92 ? 10.990 0.504 -20.267 1.00 95.25 92 VAL A CA 1
ATOM 707 C C . VAL A 1 92 ? 9.807 0.145 -19.363 1.00 95.25 92 VAL A C 1
ATOM 709 O O . VAL A 1 92 ? 9.566 -1.026 -19.075 1.00 95.25 92 VAL A O 1
ATOM 712 N N . GLY A 1 93 ? 9.050 1.151 -18.923 1.00 94.62 93 GLY A N 1
ATOM 713 C CA . GLY A 1 93 ? 7.858 0.950 -18.092 1.00 94.62 93 GLY A CA 1
ATOM 714 C C . GLY A 1 93 ? 8.179 0.493 -16.666 1.00 94.62 93 GLY A C 1
ATOM 715 O O . GLY A 1 93 ? 9.185 0.904 -16.083 1.00 94.62 93 GLY A O 1
ATOM 716 N N . ASP A 1 94 ? 7.327 -0.364 -16.103 1.00 95.06 94 ASP A N 1
ATOM 717 C CA . ASP A 1 94 ? 7.384 -0.740 -14.684 1.00 95.06 94 ASP A CA 1
ATOM 718 C C . ASP A 1 94 ? 8.641 -1.530 -14.300 1.00 95.06 94 ASP A C 1
ATOM 720 O O . ASP A 1 94 ? 9.082 -1.478 -13.158 1.00 95.06 94 ASP A O 1
ATOM 724 N N . CYS A 1 95 ? 9.298 -2.204 -15.246 1.00 94.94 95 CYS A N 1
ATOM 725 C CA . CYS A 1 95 ? 10.598 -2.828 -14.974 1.00 94.94 95 CYS A CA 1
ATOM 726 C C . CYS A 1 95 ? 11.730 -1.802 -14.734 1.00 94.94 95 CYS A C 1
ATOM 728 O O . CYS A 1 95 ? 12.829 -2.178 -14.325 1.00 94.94 95 CYS A O 1
ATOM 730 N N . VAL A 1 96 ? 11.472 -0.510 -14.977 1.00 95.06 96 VAL A N 1
ATOM 731 C CA . VAL A 1 96 ? 12.376 0.611 -14.676 1.00 95.06 96 VAL A CA 1
ATOM 732 C C . VAL A 1 96 ? 11.939 1.329 -13.409 1.00 95.06 96 VAL A C 1
ATOM 734 O O . VAL A 1 96 ? 12.728 1.494 -12.483 1.00 95.06 96 VAL A O 1
ATOM 737 N N . ALA A 1 97 ? 10.693 1.790 -13.403 1.00 94.00 97 ALA A N 1
ATOM 738 C CA . ALA A 1 97 ? 10.125 2.600 -12.340 1.00 94.00 97 ALA A CA 1
ATOM 739 C C . ALA A 1 97 ? 8.605 2.396 -12.343 1.00 94.00 97 ALA A C 1
ATOM 741 O O . ALA A 1 97 ? 7.917 3.096 -13.093 1.00 94.00 97 ALA A O 1
ATOM 742 N N . PRO A 1 98 ? 8.085 1.436 -11.552 1.00 93.31 98 PRO A N 1
ATOM 743 C CA . PRO A 1 98 ? 6.660 1.195 -11.447 1.00 93.31 98 PRO A CA 1
ATOM 744 C C . PRO A 1 98 ? 5.935 2.465 -11.050 1.00 93.31 98 PRO A C 1
ATOM 746 O O . PRO A 1 98 ? 6.215 3.071 -10.013 1.00 93.31 98 PRO A O 1
ATOM 749 N N . ARG A 1 99 ? 5.017 2.894 -11.903 1.00 87.81 99 ARG A N 1
ATOM 750 C CA . ARG A 1 99 ? 4.222 4.094 -11.673 1.00 87.81 99 ARG A CA 1
ATOM 751 C C . ARG A 1 99 ? 2.928 3.995 -12.451 1.00 87.81 99 ARG A C 1
ATOM 753 O O . ARG A 1 99 ? 2.739 3.119 -13.284 1.00 87.81 99 ARG A O 1
ATOM 760 N N . ARG A 1 100 ? 2.028 4.934 -12.203 1.00 76.88 100 ARG A N 1
ATOM 761 C CA . ARG A 1 100 ? 0.770 5.000 -12.942 1.00 76.88 100 ARG A CA 1
ATOM 762 C C . ARG A 1 100 ? 1.037 5.306 -14.414 1.00 76.88 100 ARG A C 1
ATOM 764 O O . ARG A 1 100 ? 1.888 6.145 -14.738 1.00 76.88 100 ARG A O 1
ATOM 771 N N . ALA A 1 101 ? 0.273 4.645 -15.278 1.00 66.81 101 ALA A N 1
ATOM 772 C CA . ALA A 1 101 ? 0.055 5.111 -16.635 1.00 66.81 101 ALA A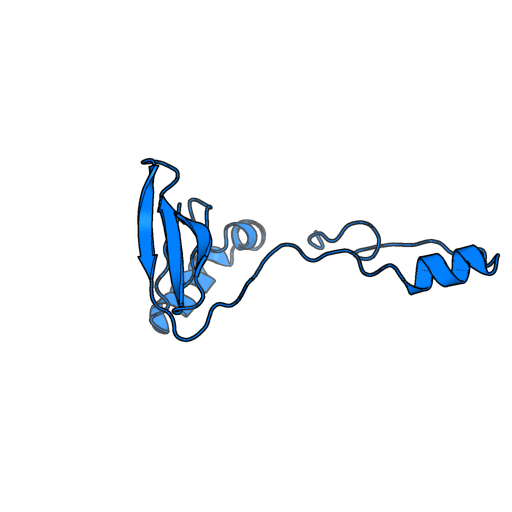 CA 1
ATOM 773 C C . ALA A 1 101 ? -0.785 6.394 -16.537 1.00 66.81 101 ALA A C 1
ATOM 775 O O . ALA A 1 101 ? -1.906 6.357 -16.032 1.00 66.81 101 ALA A O 1
ATOM 776 N N . HIS A 1 102 ? -0.189 7.520 -16.918 1.00 60.50 102 HIS A N 1
ATOM 777 C CA . HIS A 1 102 ? -0.866 8.805 -17.072 1.00 60.50 102 HIS A CA 1
ATOM 778 C C . HIS A 1 102 ? -1.078 9.059 -18.558 1.00 60.50 102 HIS A C 1
ATOM 780 O O . HIS A 1 102 ? -0.146 8.711 -19.323 1.00 60.50 102 HIS A O 1
#

=== Feature glossary ===
The features interleaved in this record are:

— What the protein is —

Sequence gives the chain of amino acids in standard one-letter code (A=alanine, C=cysteine, …, Y=tyrosine), read N→C. It is the only feature that is directly encoded by the gene; all structural features are derived from the folded form of this sequence.

Database cross-references. InterPro integrates a dozen domain/family signature databases into unified entries with residue-range hits. GO terms attach function/process/location labels with evidence codes. CATH codes position the fold in a four-level structural taxonomy. Organism is the NCBI-taxonomy species name.

— Where its atoms are —

Atomic coordinates in PDBx/mmCIF format — the same representation the Protein Data Bank distributes. Each line of the _atom_site loop places one backbone atom in Cartesian space (units: ångströms, origin: arbitrary).

The six renders are orthographic views along the three Cartesian axes in both directions. Representation (cartoon, sticks, or surface) and color scheme (sequence-rainbow or by-chain) vary across proteins so the training set covers all the common visualization conventions.

— Local backbone conformation —

Eight-state secondary structure (DSSP): H is the canonical α-helix, G the tighter 3₁₀-helix, I the wider π-helix; E/B are β-structure, T and S are turns and bends, and '-' is everything else. DSSP derives these from the pattern of main-chain N–H···O=C hydrogen bonds, not from the sequence.

P-SEA three-state annotation labels each residue as helix, strand, or coil based purely on the geometry of the Cα trace. It serves as a fallback when the full backbone (and thus DSSP) is unavailable.

The φ/ψ torsion pair specifies the backbone conformation at each residue. φ rotates about the N–Cα bond, ψ about the Cα–C bond. Steric clashes forbid most of the (φ, ψ) plane — the allowed regions (α-helix basin, β-sheet basin, left-handed helix) are the Ramachandran-allowed regions.

— Global shape and packing —

The geometric summary reports three shape descriptors. Rg (radius of gyration) measures how spread out the Cα atoms are about their centre of mass; compact globular proteins have small Rg, elongated or unfolded ones large. Cα contacts (<8 Å, |i−j|>4) count long-range residue pairs in spatial proximity — high for tightly packed folds, near zero for rods or random coil. The bounding-box extents give the protein's footprint along x, y, z in Å.

Solvent-accessible surface area (SASA) is the area in Å² traced out by the centre of a 1.4 Å probe sphere (a water molecule) rolled over the protein's van der Waals surface (Shrake–Rupley / Lee–Richards construction). Buried residues have near-zero SASA; fully exposed residues can exceed 200 Å². The total SASA scales roughly with the number of surface residues.

The contact map is a binary N×N matrix image: pixel (i, j) is dark where Cα_i and Cα_j are within 8 Å and |i−j|>4. Because the |i−j|>4 filter removes local helical contacts, off-diagonal stripes parallel to the main diagonal indicate parallel β-sheets; stripes perpendicular to it indicate antiparallel β-sheets. The Ramachandran plot scatters every residue's (φ, ψ) pair against the sterically allowed regions. The PAE heatmap renders the predicted-aligned-error matrix.

— Structural neighborhood —

3Di is Foldseek's structural alphabet. Each residue is assigned one of twenty discrete states based on how its Cα sits relative to its spatial (not sequential) neighbors. Aligning 3Di strings finds structural homologs roughly as well as full 3D superposition, but orders of magnitude faster.

Nearest PDB neighbors are the top structural matches found by Foldseek when searching this structure against the entire Protein Data Bank. Each hit reports a TM-score (0 to 1; >0.5 almost always implies the same fold) and an E-value. These are *structural* homologs — they may share no detectable sequence similarity.

— Confidence and disorder —

For AlphaFold models, the B-factor field carries pLDDT — the model's own estimate of local accuracy on a 0–100 scale. Regions with pLDDT<50 should be treated as essentially unmodeled; they often correspond to intrinsically disordered segments.

Crystallographic B-factors measure how much each atom's electron density is smeared out, in Å². They rise in mobile loops and surface residues and fall in the buried interior. In AlphaFold models this column is repurposed to hold pLDDT instead.

Predicted aligned error is AlphaFold's pairwise confidence. Unlike pLDDT (per-residue), PAE is per-residue-pair and captures whether two parts of the structure are correctly placed relative to each other. Units are ångströms of expected positional error.